Protein AF-A0A2U3BZH5-F1 (afdb_monomer)

Solvent-accessible surface area (backbone atoms only — not comparable to full-atom values): 6692 Å² total; per-residue (Å²): 111,57,54,70,60,37,46,53,49,23,56,57,41,50,68,49,28,59,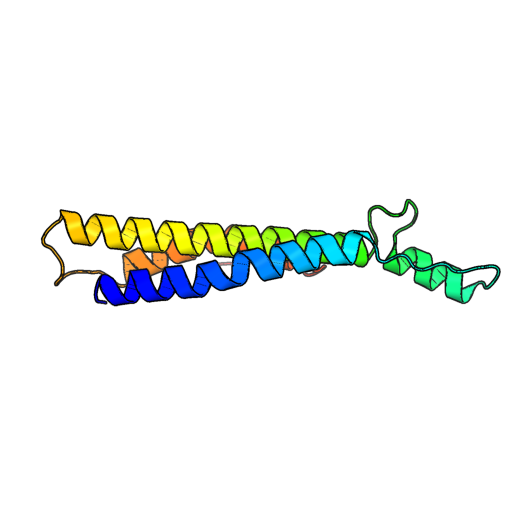58,27,46,50,51,25,58,58,46,72,75,63,75,64,82,33,83,92,42,70,69,40,43,53,49,20,35,50,38,28,14,91,86,60,75,69,9,52,51,47,29,51,32,48,26,24,47,31,48,24,47,28,38,47,50,36,23,50,36,36,43,53,50,31,49,54,39,68,74,60,80,42,66,89,65,60,53,71,63,58,57,51,51,36,49,55,71,26,50,61,32,53,40,48,24,41,34,42,68,74,42,78,61,76,79,80,73,77,129

Nearest PDB structures (foldseek):
  6pe4-assembly1_H  TM=4.445E-01  e=3.390E+00  Saccharomyces cerevisiae S288C
  7unf-assembly1_4  TM=4.384E-01  e=4.572E+00  Homo sapiens
  7khr-assembly1_b  TM=4.807E-01  e=8.740E+00  Bos taurus
  7u8r-assembly1_o  TM=3.773E-01  e=8.315E+00  Sus scrofa
  7uwa-assembly1_c  TM=2.190E-01  e=9.656E+00  Citrus x limon

Sequence (127 aa):
MDTPSMLLFADNVDKLIQPAKDAATKLQGVQAEPGAFYHANQIRTKVNGLNADSGLKEQYIKVFQDLAQGLGDLRDGVKQLAQKYTTLEEAGTMKATDLQNAMQSTDSDFTTMMTDAGGTAGSGGNS

Foldseek 3Di:
DALVVLLVVLVVLLVVLVVLLVVLVVLVPDAQDQPPDPVSVVVRCQQQNPVRCDHQSNLSSLLSVLSSVLSNQLSVQSNVLSVVCVPPVPSPDSDPVSNVVSNVVSVVSVLSSCVSNVHHRPPPPDD

Structure (mmCIF, N/CA/C/O backbone):
data_AF-A0A2U3BZH5-F1
#
_entry.id   AF-A0A2U3BZH5-F1
#
loop_
_atom_site.group_PDB
_atom_site.id
_atom_site.type_symbol
_atom_site.label_atom_id
_atom_site.label_alt_id
_atom_site.label_comp_id
_atom_site.label_asym_id
_atom_site.label_entity_id
_atom_site.label_seq_id
_atom_site.pdbx_PDB_ins_code
_atom_site.Cartn_x
_atom_site.Cartn_y
_atom_site.Cartn_z
_atom_site.occupancy
_atom_site.B_iso_or_equiv
_atom_site.auth_seq_id
_atom_site.auth_comp_id
_atom_site.auth_asym_id
_atom_site.auth_atom_id
_atom_site.pdbx_PDB_model_num
ATOM 1 N N . MET A 1 1 ? -22.914 3.494 16.256 1.00 57.09 1 MET A N 1
ATOM 2 C CA . MET A 1 1 ? -22.087 2.445 15.624 1.00 57.09 1 MET A CA 1
ATOM 3 C C . MET A 1 1 ? -22.103 1.253 16.561 1.00 57.09 1 MET A C 1
ATOM 5 O O . MET A 1 1 ? -22.026 1.485 17.758 1.00 57.09 1 MET A O 1
ATOM 9 N N . ASP A 1 2 ? -22.275 0.037 16.046 1.00 70.38 2 ASP A N 1
ATOM 10 C CA . ASP A 1 2 ? -22.289 -1.184 16.863 1.00 70.38 2 ASP A CA 1
ATOM 11 C C . ASP A 1 2 ? -20.968 -1.951 16.672 1.00 70.38 2 ASP A C 1
ATOM 13 O O . ASP A 1 2 ? -20.467 -2.055 15.547 1.00 70.38 2 ASP A O 1
ATOM 17 N N . THR A 1 3 ? -20.392 -2.472 17.755 1.00 78.62 3 THR A N 1
ATOM 18 C CA . THR A 1 3 ? -19.086 -3.155 17.790 1.00 78.62 3 THR A CA 1
ATOM 19 C C . THR A 1 3 ? -18.947 -4.266 16.732 1.00 78.62 3 THR A C 1
ATOM 21 O O . THR A 1 3 ? -17.926 -4.290 16.039 1.00 78.62 3 THR A O 1
ATOM 24 N N . PRO A 1 4 ? -19.947 -5.142 16.495 1.00 83.50 4 PRO A N 1
ATOM 25 C CA . PRO A 1 4 ? -19.903 -6.134 15.420 1.00 83.50 4 PRO A CA 1
ATOM 26 C C . PRO A 1 4 ? -19.784 -5.515 14.023 1.00 83.50 4 PRO A C 1
ATOM 28 O O . PRO A 1 4 ? -19.114 -6.077 13.160 1.00 83.50 4 PRO A O 1
ATOM 31 N N . SER A 1 5 ? -20.383 -4.341 13.792 1.00 83.88 5 SER A N 1
ATOM 32 C CA . SER A 1 5 ? -20.281 -3.644 12.501 1.00 83.88 5 SER A CA 1
ATOM 33 C C . SER A 1 5 ? -18.867 -3.110 12.258 1.00 83.88 5 SER A C 1
ATOM 35 O O . SER A 1 5 ? -18.388 -3.141 11.127 1.00 83.88 5 SER A O 1
ATOM 37 N N . MET A 1 6 ? -18.173 -2.664 13.310 1.00 84.19 6 MET A N 1
ATOM 38 C CA . MET A 1 6 ? -16.769 -2.242 13.219 1.00 84.19 6 MET A CA 1
ATOM 39 C C . MET A 1 6 ? -15.837 -3.410 12.918 1.00 84.19 6 MET A C 1
ATOM 41 O O . MET A 1 6 ? -14.956 -3.292 12.070 1.00 84.19 6 MET A O 1
ATOM 45 N N . LEU A 1 7 ? -16.052 -4.546 13.582 1.00 88.69 7 LEU A N 1
ATOM 46 C CA . LEU A 1 7 ? -15.278 -5.757 13.325 1.00 88.69 7 LEU A CA 1
ATOM 47 C C . LEU A 1 7 ? -15.501 -6.254 11.894 1.00 88.69 7 LEU A C 1
ATOM 49 O O . LEU A 1 7 ? -14.530 -6.515 11.189 1.00 88.69 7 LEU A O 1
ATOM 53 N N . LEU A 1 8 ? -16.753 -6.270 11.424 1.00 90.88 8 LEU A N 1
ATOM 54 C CA . LEU A 1 8 ? -17.072 -6.609 10.037 1.00 90.88 8 LEU A CA 1
ATOM 55 C C . LEU A 1 8 ? -16.404 -5.651 9.040 1.00 90.88 8 LEU A C 1
ATOM 57 O O . LEU A 1 8 ? -15.891 -6.092 8.012 1.00 90.88 8 LEU A O 1
ATOM 61 N N . PHE A 1 9 ? -16.401 -4.346 9.325 1.00 89.56 9 PHE A N 1
ATOM 62 C CA . PHE A 1 9 ? -15.696 -3.369 8.498 1.00 89.56 9 PHE A CA 1
ATOM 63 C C . PHE A 1 9 ? -14.193 -3.660 8.452 1.00 89.56 9 PHE A C 1
ATOM 65 O O . PHE A 1 9 ? -13.636 -3.778 7.361 1.00 89.56 9 PHE A O 1
ATOM 72 N N . ALA A 1 10 ? -13.553 -3.844 9.609 1.00 91.25 10 ALA A N 1
ATOM 73 C CA . ALA A 1 10 ? -12.128 -4.144 9.686 1.00 91.25 10 ALA A CA 1
ATOM 74 C C . ALA A 1 10 ? -11.775 -5.439 8.935 1.00 91.25 10 ALA A C 1
ATOM 76 O O . ALA A 1 10 ? -10.792 -5.474 8.201 1.00 91.25 10 ALA A O 1
ATOM 77 N N . ASP A 1 11 ? -12.599 -6.480 9.044 1.00 94.69 11 ASP A N 1
ATOM 78 C CA . ASP A 1 11 ? -12.387 -7.739 8.325 1.00 94.69 11 ASP A CA 1
ATOM 79 C C . ASP A 1 11 ? -12.604 -7.600 6.810 1.00 94.69 11 ASP A C 1
ATOM 81 O O . ASP A 1 11 ? -11.990 -8.316 6.021 1.00 94.69 11 ASP A O 1
ATOM 85 N N . ASN A 1 12 ? -13.456 -6.674 6.365 1.00 95.06 12 ASN A N 1
ATOM 86 C CA . ASN A 1 12 ? -13.585 -6.363 4.943 1.00 95.06 12 ASN A CA 1
ATOM 87 C C . ASN A 1 12 ? -12.384 -5.568 4.414 1.00 95.06 12 ASN A C 1
ATOM 89 O O . ASN A 1 12 ? -11.946 -5.835 3.297 1.00 95.06 12 ASN A O 1
ATOM 93 N N . VAL A 1 13 ? -11.831 -4.647 5.209 1.00 93.88 13 VAL A N 1
ATOM 94 C CA . VAL A 1 13 ? -10.584 -3.930 4.888 1.00 93.88 13 VAL A CA 1
ATOM 95 C C . VAL A 1 13 ? -9.402 -4.904 4.820 1.00 93.88 13 VAL A C 1
ATOM 97 O O . VAL A 1 13 ? -8.615 -4.849 3.878 1.00 93.88 13 VAL A O 1
ATOM 100 N N . ASP A 1 14 ? -9.320 -5.855 5.753 1.00 96.38 14 ASP A N 1
ATOM 101 C CA . ASP A 1 14 ? -8.255 -6.866 5.812 1.00 96.38 14 ASP A CA 1
ATOM 102 C C . ASP A 1 14 ? -8.126 -7.675 4.510 1.00 96.38 14 ASP A C 1
ATOM 104 O O . ASP A 1 14 ? -7.022 -7.924 4.020 1.00 96.38 14 ASP A O 1
ATOM 108 N N . LYS A 1 15 ? -9.260 -7.993 3.871 1.00 97.12 15 LYS A N 1
ATOM 109 C CA . LYS A 1 15 ? -9.305 -8.722 2.590 1.00 97.12 15 LYS A CA 1
ATOM 110 C C . LYS A 1 15 ? -8.620 -7.985 1.436 1.00 97.12 15 LYS A C 1
ATOM 112 O O . LYS A 1 15 ? -8.325 -8.615 0.423 1.00 97.12 15 LYS A O 1
ATOM 117 N N . LEU A 1 16 ? -8.381 -6.679 1.558 1.00 95.50 16 LEU A N 1
ATOM 118 C CA . LEU A 1 16 ? -7.734 -5.860 0.529 1.00 95.50 16 LEU A CA 1
ATOM 119 C C . LEU A 1 16 ? -6.207 -5.798 0.689 1.00 95.50 16 LEU A C 1
ATOM 121 O O . LEU A 1 16 ? -5.507 -5.512 -0.283 1.00 95.50 16 LEU A O 1
ATOM 125 N N . ILE A 1 17 ? -5.679 -6.128 1.873 1.00 95.62 17 ILE A N 1
ATOM 126 C CA . ILE A 1 17 ? -4.248 -6.011 2.189 1.00 95.62 17 ILE A CA 1
ATOM 127 C C . ILE A 1 17 ? -3.416 -6.975 1.336 1.00 95.62 17 ILE A C 1
ATOM 129 O O . ILE A 1 17 ? -2.433 -6.567 0.716 1.00 95.62 17 ILE A O 1
ATOM 133 N N . GLN A 1 18 ? -3.793 -8.257 1.284 1.00 96.94 18 GLN A N 1
ATOM 134 C CA . GLN A 1 18 ? -3.029 -9.248 0.520 1.00 96.94 18 GLN A CA 1
ATOM 135 C C . GLN A 1 18 ? -3.061 -8.974 -0.995 1.00 96.94 18 GLN A C 1
ATOM 137 O O . GLN A 1 18 ? -1.990 -8.970 -1.598 1.00 96.94 18 GLN A O 1
ATOM 142 N N . PRO A 1 19 ? -4.212 -8.653 -1.620 1.00 97.44 19 PRO A N 1
ATOM 143 C CA . PRO A 1 19 ? -4.242 -8.231 -3.020 1.00 97.44 19 PRO A CA 1
ATOM 144 C C . PRO A 1 19 ? -3.330 -7.039 -3.347 1.00 97.44 19 PRO A C 1
ATOM 146 O O . PRO A 1 19 ? -2.692 -7.044 -4.401 1.00 97.44 19 PRO A O 1
ATOM 149 N N . ALA A 1 20 ? -3.232 -6.039 -2.461 1.00 94.94 20 ALA A N 1
ATOM 150 C CA . ALA A 1 20 ? -2.321 -4.906 -2.647 1.00 94.94 20 ALA A CA 1
ATOM 151 C C . ALA A 1 20 ? -0.847 -5.354 -2.617 1.00 94.94 20 ALA A C 1
ATOM 153 O O . ALA A 1 20 ? -0.075 -5.015 -3.516 1.00 94.94 20 ALA A O 1
ATOM 154 N N . LYS A 1 21 ? -0.472 -6.209 -1.656 1.00 96.00 21 LYS A N 1
ATOM 155 C CA . LYS A 1 21 ? 0.873 -6.811 -1.593 1.00 96.00 21 LYS A CA 1
ATOM 156 C C . LYS A 1 21 ? 1.189 -7.644 -2.836 1.00 96.00 21 LYS A C 1
ATOM 158 O O . LYS A 1 21 ? 2.261 -7.497 -3.418 1.00 96.00 21 LYS A O 1
ATOM 163 N N . ASP A 1 22 ? 0.244 -8.466 -3.283 1.00 96.75 22 ASP A N 1
ATOM 164 C CA . ASP A 1 22 ? 0.405 -9.307 -4.470 1.00 96.75 22 ASP A CA 1
ATOM 165 C C . ASP A 1 22 ? 0.603 -8.467 -5.738 1.00 96.75 22 ASP A C 1
ATOM 167 O O . ASP A 1 22 ? 1.385 -8.844 -6.614 1.00 96.75 22 ASP A O 1
ATOM 171 N N . ALA A 1 23 ? -0.090 -7.329 -5.855 1.00 94.31 23 ALA A N 1
ATOM 172 C CA . ALA A 1 23 ? 0.091 -6.397 -6.964 1.00 94.31 23 ALA A CA 1
ATOM 173 C C . ALA A 1 23 ? 1.509 -5.803 -6.976 1.00 94.31 23 ALA A C 1
ATOM 175 O O . ALA A 1 23 ? 2.161 -5.816 -8.025 1.00 94.31 23 ALA A O 1
ATOM 176 N N . ALA A 1 24 ? 2.020 -5.377 -5.814 1.00 93.38 24 ALA A N 1
ATOM 177 C CA . ALA A 1 24 ? 3.399 -4.908 -5.673 1.00 93.38 24 ALA A CA 1
ATOM 178 C C . ALA A 1 24 ? 4.407 -5.992 -6.094 1.00 93.38 24 ALA A C 1
ATOM 180 O O . ALA A 1 24 ? 5.294 -5.737 -6.909 1.00 93.38 24 ALA A O 1
ATOM 181 N N . THR A 1 25 ? 4.241 -7.228 -5.612 1.00 94.81 25 THR A N 1
ATOM 182 C CA . THR A 1 25 ? 5.123 -8.352 -5.966 1.00 94.81 25 THR A CA 1
ATOM 183 C C . THR A 1 25 ? 5.073 -8.680 -7.457 1.00 94.81 25 THR A C 1
ATOM 185 O O . THR A 1 25 ? 6.115 -8.876 -8.079 1.00 94.81 25 THR A O 1
ATOM 188 N N . LYS A 1 26 ? 3.886 -8.699 -8.076 1.00 93.88 26 LYS A N 1
ATOM 189 C CA . LYS A 1 26 ? 3.755 -8.958 -9.521 1.00 93.88 26 LYS A CA 1
ATOM 190 C C . LYS A 1 26 ? 4.462 -7.896 -10.364 1.00 93.88 26 LYS A C 1
ATOM 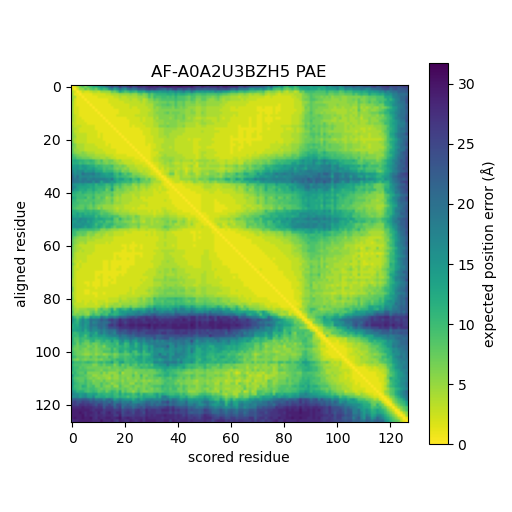192 O O . LYS A 1 26 ? 5.053 -8.235 -11.388 1.00 93.88 26 LYS A O 1
ATOM 197 N N . LEU A 1 27 ? 4.445 -6.635 -9.931 1.00 90.25 27 LEU A N 1
ATOM 198 C CA . LEU A 1 27 ? 5.129 -5.546 -10.629 1.00 90.25 27 LEU A CA 1
ATOM 199 C C . LEU A 1 27 ? 6.655 -5.646 -10.580 1.00 90.25 27 LEU A C 1
ATOM 201 O O . LEU A 1 27 ? 7.303 -5.180 -11.514 1.00 90.25 27 LEU A O 1
ATOM 205 N N . GLN A 1 28 ? 7.242 -6.289 -9.565 1.00 88.38 28 GLN A N 1
ATOM 206 C CA . GLN A 1 28 ? 8.699 -6.477 -9.491 1.00 88.38 28 GLN A CA 1
ATOM 207 C C . GLN A 1 28 ? 9.253 -7.211 -10.723 1.00 88.38 28 GLN A C 1
ATOM 209 O O . GLN A 1 28 ? 10.361 -6.913 -11.172 1.00 88.38 28 GLN A O 1
ATOM 214 N N . GLY A 1 29 ? 8.464 -8.127 -11.298 1.00 87.25 29 GLY A N 1
ATOM 215 C CA . GLY A 1 29 ? 8.817 -8.878 -12.504 1.00 87.25 29 GLY A CA 1
ATOM 216 C C . GLY A 1 29 ? 8.590 -8.134 -13.825 1.00 87.25 29 GLY A C 1
ATOM 217 O O . GLY A 1 29 ? 9.003 -8.628 -14.871 1.00 87.25 29 GLY A O 1
ATOM 218 N N . VAL A 1 30 ? 7.944 -6.965 -13.814 1.00 87.00 30 VAL A N 1
ATOM 219 C CA . VAL A 1 30 ? 7.692 -6.186 -15.033 1.00 87.00 30 VAL A CA 1
ATOM 220 C C . VAL A 1 30 ? 8.944 -5.396 -15.397 1.00 87.00 30 VAL A C 1
ATOM 222 O O . VAL A 1 30 ? 9.433 -4.591 -14.609 1.00 87.00 30 VAL A O 1
ATOM 225 N N . GLN A 1 31 ? 9.461 -5.595 -16.608 1.00 84.50 31 GLN A N 1
ATOM 226 C CA . GLN A 1 31 ? 10.569 -4.808 -17.146 1.00 84.50 31 GLN A CA 1
ATOM 227 C C . GLN A 1 31 ? 10.322 -4.497 -18.618 1.00 84.50 31 GLN A C 1
ATOM 229 O O . GLN A 1 31 ? 9.945 -5.366 -19.402 1.00 84.50 31 GLN A O 1
ATOM 234 N N . ALA A 1 32 ? 10.527 -3.236 -18.993 1.00 86.19 32 ALA A N 1
ATOM 235 C CA . ALA A 1 32 ? 10.541 -2.840 -20.392 1.00 86.19 32 ALA A CA 1
ATOM 236 C C . ALA A 1 32 ? 11.922 -3.121 -21.001 1.00 86.19 32 ALA A C 1
ATOM 238 O O . ALA A 1 32 ? 12.917 -2.553 -20.549 1.00 86.19 32 ALA A O 1
ATOM 239 N N . GLU A 1 33 ? 11.957 -3.944 -22.049 1.00 86.81 33 GLU A N 1
ATOM 240 C CA . GLU A 1 33 ? 13.166 -4.292 -22.803 1.00 86.81 33 GLU A CA 1
ATOM 241 C C . GLU A 1 33 ? 13.186 -3.546 -24.149 1.00 86.81 33 GLU A C 1
ATOM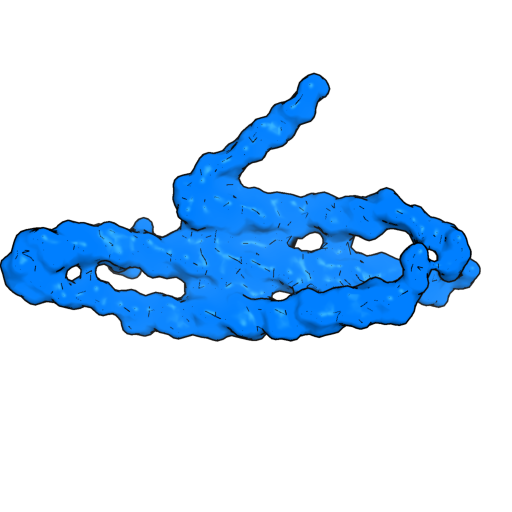 243 O O . GLU A 1 33 ? 12.372 -3.838 -25.028 1.00 86.81 33 GLU A O 1
ATOM 248 N N . PRO A 1 34 ? 14.071 -2.550 -24.339 1.00 85.25 34 PRO A N 1
ATOM 249 C CA . PRO A 1 34 ? 13.965 -1.618 -25.458 1.00 85.25 34 PRO A CA 1
ATOM 250 C C . PRO A 1 34 ? 14.610 -2.115 -26.760 1.00 85.25 34 PRO A C 1
ATOM 252 O O . PRO A 1 34 ? 14.368 -1.549 -27.830 1.00 85.25 34 PRO A O 1
ATOM 255 N N . GLY A 1 35 ? 15.463 -3.141 -26.690 1.00 83.50 35 GLY A N 1
ATOM 256 C CA . GLY A 1 35 ? 16.307 -3.541 -27.816 1.00 83.50 35 GLY A CA 1
ATOM 257 C C . GLY A 1 35 ? 17.140 -2.365 -28.347 1.00 83.50 35 GLY A C 1
ATOM 258 O O . GLY A 1 35 ? 17.675 -1.572 -27.574 1.00 83.50 35 GLY A O 1
ATOM 259 N N . ALA A 1 36 ? 17.237 -2.232 -29.673 1.00 83.75 36 ALA A N 1
ATOM 260 C CA . ALA A 1 36 ? 18.031 -1.187 -30.333 1.00 83.75 36 ALA A CA 1
ATOM 261 C C . ALA A 1 36 ? 17.240 0.092 -30.685 1.00 83.75 36 ALA A C 1
ATOM 263 O O . ALA A 1 36 ? 17.790 1.016 -31.287 1.00 83.75 36 ALA A O 1
ATOM 264 N N . PHE A 1 37 ? 15.947 0.168 -30.358 1.00 89.94 37 PHE A N 1
ATOM 265 C CA . PHE A 1 37 ? 15.098 1.271 -30.809 1.00 89.94 37 PHE A CA 1
ATOM 266 C C . PHE A 1 37 ? 15.161 2.464 -29.850 1.00 89.94 37 PHE A C 1
ATOM 268 O O . PHE A 1 37 ? 14.873 2.343 -28.660 1.00 89.94 37 PHE A O 1
ATOM 275 N N . TYR A 1 38 ? 15.457 3.651 -30.387 1.00 88.50 38 TYR A N 1
ATOM 276 C CA . TYR A 1 38 ? 15.573 4.887 -29.604 1.00 88.50 38 TYR A CA 1
ATOM 277 C C . TYR A 1 38 ? 14.327 5.179 -28.748 1.00 88.50 38 TYR A C 1
ATOM 279 O O .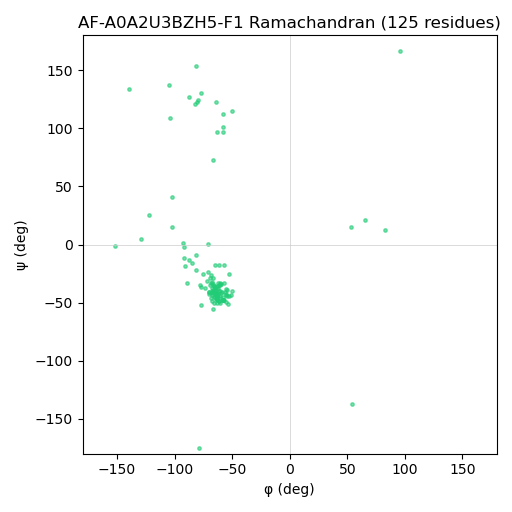 TYR A 1 38 ? 14.432 5.363 -27.535 1.00 88.50 38 TYR A O 1
ATOM 287 N N . HIS A 1 39 ? 13.133 5.158 -29.349 1.00 90.19 39 HIS A N 1
ATOM 288 C CA . HIS A 1 39 ? 11.884 5.414 -28.623 1.00 90.19 39 HIS A CA 1
ATOM 289 C C . HIS A 1 39 ? 11.562 4.332 -27.590 1.00 90.19 39 HIS A C 1
ATOM 291 O O . HIS A 1 39 ? 11.048 4.639 -26.516 1.00 90.19 39 HIS A O 1
ATOM 297 N N . ALA A 1 40 ? 11.917 3.077 -27.866 1.00 87.25 40 ALA A N 1
ATOM 298 C CA . ALA A 1 40 ? 11.759 2.010 -26.888 1.00 87.25 40 ALA A CA 1
ATOM 299 C C . ALA A 1 40 ? 12.668 2.249 -25.672 1.00 87.25 40 ALA A C 1
ATOM 301 O O . ALA A 1 40 ? 12.240 2.040 -24.540 1.00 87.25 40 ALA A O 1
ATOM 302 N N . ASN A 1 41 ? 13.875 2.787 -25.873 1.00 88.62 41 ASN A N 1
ATOM 303 C CA . ASN A 1 41 ? 14.788 3.122 -24.779 1.00 88.62 41 ASN A CA 1
ATOM 304 C C . ASN A 1 41 ? 14.273 4.294 -23.918 1.00 88.62 41 ASN A C 1
ATOM 306 O O . ASN A 1 41 ? 14.425 4.297 -22.693 1.00 88.62 41 ASN A O 1
ATOM 310 N N . GLN A 1 42 ? 13.573 5.253 -24.535 1.00 91.12 42 GLN A N 1
ATOM 311 C CA . GLN A 1 42 ? 12.848 6.298 -23.803 1.00 91.12 42 GLN A CA 1
ATOM 312 C C . GLN A 1 42 ? 11.716 5.707 -22.947 1.00 91.12 42 GLN A C 1
ATOM 314 O O . GLN A 1 42 ? 11.568 6.085 -21.784 1.00 91.12 42 GLN A O 1
ATOM 319 N N . ILE A 1 43 ? 10.948 4.754 -23.487 1.00 88.94 43 ILE A N 1
ATOM 320 C CA . ILE A 1 43 ? 9.903 4.039 -22.736 1.00 88.94 43 ILE A CA 1
ATOM 321 C C . ILE A 1 43 ? 10.525 3.245 -21.584 1.00 88.94 43 ILE A C 1
ATOM 323 O O . ILE A 1 43 ? 10.077 3.390 -20.449 1.00 88.94 43 ILE A O 1
ATOM 327 N N . ARG A 1 44 ? 11.603 2.487 -21.829 1.00 91.81 44 ARG A N 1
ATOM 328 C CA . ARG A 1 44 ? 12.334 1.755 -20.783 1.00 91.81 44 ARG A CA 1
ATOM 329 C C . ARG A 1 44 ? 12.786 2.674 -19.662 1.00 91.81 44 ARG A C 1
ATOM 331 O O . ARG A 1 44 ? 12.624 2.335 -18.496 1.00 91.81 44 ARG A O 1
ATOM 338 N N . THR A 1 45 ? 13.315 3.844 -20.001 1.00 90.69 45 THR A N 1
ATOM 339 C CA . THR A 1 45 ? 13.766 4.820 -19.002 1.00 90.69 45 THR A CA 1
ATOM 340 C C . THR A 1 45 ? 12.607 5.343 -18.157 1.00 90.69 45 THR A C 1
ATOM 342 O O . THR A 1 45 ? 12.760 5.477 -16.950 1.00 90.69 45 THR A O 1
ATOM 345 N N . LYS A 1 46 ? 11.430 5.578 -18.748 1.00 90.06 46 LYS A N 1
ATOM 346 C CA . LYS A 1 46 ? 10.233 5.989 -17.995 1.00 90.06 46 LYS A CA 1
ATOM 347 C C . LYS A 1 46 ? 9.662 4.866 -17.126 1.00 90.06 46 LYS A C 1
ATOM 349 O O . LYS A 1 46 ? 9.249 5.121 -16.001 1.00 90.06 46 LYS A O 1
ATOM 354 N N . VAL A 1 47 ? 9.625 3.635 -17.636 1.00 90.31 47 VAL A N 1
ATOM 355 C CA . VAL A 1 47 ? 9.024 2.483 -16.943 1.00 90.31 47 VAL A CA 1
ATOM 356 C C . VAL A 1 47 ? 9.939 1.961 -15.839 1.00 90.31 47 VAL A C 1
ATOM 358 O O . VAL A 1 47 ? 9.507 1.834 -14.697 1.00 90.31 47 VAL A O 1
ATOM 361 N N . ASN A 1 48 ? 11.204 1.690 -16.161 1.00 91.00 48 ASN A N 1
ATOM 362 C CA . ASN A 1 48 ? 12.153 1.083 -15.231 1.00 91.00 48 ASN A CA 1
ATOM 363 C C . ASN A 1 48 ? 12.903 2.155 -14.413 1.00 91.00 48 ASN A C 1
ATOM 365 O O . ASN A 1 48 ? 13.226 1.923 -13.254 1.00 91.00 48 ASN A O 1
ATOM 369 N N . GLY A 1 49 ? 13.166 3.334 -14.985 1.00 89.19 49 GLY A N 1
ATOM 370 C CA . GLY A 1 49 ? 14.130 4.311 -14.460 1.00 89.19 49 GLY A CA 1
ATOM 371 C C . GLY A 1 49 ? 15.496 4.165 -15.136 1.00 89.19 49 GLY A C 1
ATOM 372 O O . GLY A 1 49 ? 15.765 3.165 -15.808 1.00 89.19 49 GLY A O 1
ATOM 373 N N . LEU A 1 50 ? 16.382 5.151 -14.959 1.00 85.12 50 LEU A N 1
ATOM 374 C CA . LEU A 1 50 ? 17.746 5.115 -15.515 1.00 85.12 50 LEU A CA 1
ATOM 375 C C . LEU A 1 50 ? 18.514 3.879 -15.019 1.00 85.12 50 LEU A C 1
ATOM 377 O O . LEU A 1 50 ? 19.028 3.113 -15.838 1.00 85.12 50 LEU A O 1
ATOM 381 N N . ASN A 1 51 ? 18.471 3.625 -13.708 1.00 85.00 51 ASN A N 1
ATOM 382 C CA . ASN A 1 51 ? 19.136 2.495 -13.053 1.00 85.00 51 ASN A CA 1
ATOM 383 C C . ASN A 1 51 ? 18.177 1.340 -12.709 1.00 85.00 51 ASN A C 1
ATOM 385 O O . ASN A 1 51 ? 18.538 0.453 -11.946 1.00 85.00 51 ASN A O 1
ATOM 389 N N . ALA A 1 52 ? 16.973 1.325 -13.295 1.00 82.00 52 ALA A N 1
ATOM 390 C CA . ALA A 1 52 ? 15.913 0.351 -13.010 1.00 82.00 52 ALA A CA 1
ATOM 391 C C . ALA A 1 52 ? 15.310 0.399 -11.579 1.00 82.00 52 ALA A C 1
ATOM 393 O O . ALA A 1 52 ? 14.697 -0.580 -11.149 1.00 82.00 52 ALA A O 1
ATOM 394 N N . ASP A 1 53 ? 15.448 1.534 -10.885 1.00 82.50 53 ASP A N 1
ATOM 395 C CA . ASP A 1 53 ? 15.154 1.739 -9.455 1.00 82.50 53 ASP A CA 1
ATOM 396 C C . ASP A 1 53 ? 14.255 2.958 -9.147 1.00 82.50 53 ASP A C 1
ATOM 398 O O . ASP A 1 53 ? 14.087 3.336 -7.992 1.00 82.50 53 ASP A O 1
ATOM 402 N N . SER A 1 54 ? 13.744 3.647 -10.170 1.00 84.12 54 SER A N 1
ATOM 403 C CA . SER A 1 54 ? 13.147 4.987 -9.998 1.00 84.12 54 SER A CA 1
ATOM 404 C C . SER A 1 54 ? 12.063 5.349 -11.018 1.00 84.12 54 SER A C 1
ATOM 406 O O . SER A 1 54 ? 11.501 6.442 -10.961 1.00 84.12 54 SER A O 1
ATOM 408 N N . GLY A 1 55 ? 11.765 4.458 -11.969 1.00 88.88 55 GLY A N 1
ATOM 409 C CA . GLY A 1 55 ? 10.711 4.675 -12.962 1.00 88.88 55 GLY A CA 1
ATOM 410 C C . GLY A 1 55 ? 9.303 4.421 -12.424 1.00 88.88 55 GLY A C 1
ATOM 411 O O . GLY A 1 55 ? 9.110 4.085 -11.256 1.00 88.88 55 GLY A O 1
ATOM 412 N N . LEU A 1 56 ? 8.315 4.512 -13.318 1.00 90.31 56 LEU A N 1
ATOM 413 C CA . LEU A 1 56 ? 6.896 4.280 -13.013 1.00 90.31 56 LEU A CA 1
ATOM 414 C C . LEU A 1 56 ? 6.658 2.963 -12.267 1.00 90.31 56 LEU A C 1
ATOM 416 O O . LEU A 1 56 ? 5.856 2.920 -11.343 1.00 90.31 56 LEU A O 1
ATOM 420 N N . LYS A 1 57 ? 7.364 1.891 -12.642 1.00 91.00 57 LYS A N 1
ATOM 421 C CA . LYS A 1 57 ? 7.250 0.589 -11.974 1.00 91.00 57 LYS A CA 1
ATOM 422 C C . LYS A 1 57 ? 7.515 0.703 -10.472 1.00 91.00 57 LYS A C 1
ATOM 424 O O . LYS A 1 57 ? 6.727 0.198 -9.683 1.00 91.00 57 LYS A O 1
ATOM 429 N N . GLU A 1 58 ? 8.610 1.359 -10.098 1.00 90.50 58 GLU A N 1
ATOM 430 C CA . GLU A 1 58 ? 8.997 1.511 -8.696 1.00 90.50 58 GLU A CA 1
ATOM 431 C C . GLU A 1 58 ? 7.994 2.383 -7.938 1.00 90.50 58 GLU A C 1
ATOM 433 O O . GLU A 1 58 ? 7.599 2.049 -6.827 1.00 90.50 58 GLU A O 1
ATOM 438 N N . GLN A 1 59 ? 7.518 3.460 -8.567 1.00 90.81 59 GLN A N 1
ATOM 439 C CA . GLN A 1 59 ? 6.481 4.325 -7.996 1.00 90.81 59 GLN A CA 1
ATOM 440 C C . GLN A 1 59 ? 5.199 3.541 -7.689 1.00 90.81 59 GLN A C 1
ATOM 442 O O . GLN A 1 59 ? 4.690 3.597 -6.575 1.00 90.81 59 GLN A O 1
ATOM 447 N N . TYR A 1 60 ? 4.713 2.727 -8.631 1.00 90.06 60 TYR A N 1
ATOM 448 C CA . TYR A 1 60 ? 3.535 1.890 -8.392 1.00 90.06 60 TYR A CA 1
ATOM 449 C C . TYR A 1 60 ? 3.770 0.808 -7.333 1.00 90.06 60 TYR A C 1
ATOM 451 O O . TYR A 1 60 ? 2.851 0.509 -6.573 1.00 90.06 60 TYR A O 1
ATOM 459 N N . ILE A 1 61 ? 4.974 0.225 -7.253 1.00 92.62 61 ILE A N 1
ATOM 460 C CA . ILE A 1 61 ? 5.322 -0.720 -6.179 1.00 92.62 61 ILE A CA 1
ATOM 461 C C . ILE A 1 61 ? 5.155 -0.046 -4.815 1.00 92.62 61 ILE A C 1
ATOM 463 O O . ILE A 1 61 ? 4.497 -0.621 -3.949 1.00 92.62 61 ILE A O 1
ATOM 467 N N . LYS A 1 62 ? 5.685 1.170 -4.650 1.00 91.12 62 LYS A N 1
ATOM 468 C CA . LYS A 1 62 ? 5.560 1.934 -3.404 1.00 91.12 62 LYS A CA 1
ATOM 469 C C . LYS A 1 62 ? 4.113 2.287 -3.081 1.00 91.12 62 LYS A C 1
ATOM 471 O O . LYS A 1 62 ? 3.647 1.960 -2.001 1.00 91.12 62 LYS A O 1
ATOM 476 N N . VAL A 1 63 ? 3.353 2.781 -4.061 1.00 91.69 63 VAL A N 1
ATOM 477 C CA . VAL A 1 63 ? 1.910 3.045 -3.908 1.00 91.69 63 VAL A CA 1
ATOM 478 C C . VAL A 1 63 ? 1.156 1.821 -3.382 1.00 91.69 63 VAL A C 1
ATOM 480 O O . VAL A 1 63 ? 0.321 1.948 -2.491 1.00 91.69 63 VAL A O 1
ATOM 483 N N . PHE A 1 64 ? 1.431 0.623 -3.907 1.00 93.44 64 PHE A N 1
ATOM 484 C CA . PHE A 1 64 ? 0.779 -0.597 -3.423 1.00 93.44 64 PHE A CA 1
ATOM 485 C C . PHE A 1 64 ? 1.255 -1.030 -2.031 1.00 93.44 64 PHE A C 1
ATOM 487 O O . PHE A 1 64 ? 0.465 -1.607 -1.280 1.00 93.44 64 PHE A O 1
ATOM 494 N N . GLN A 1 65 ? 2.515 -0.767 -1.681 1.00 92.81 65 GLN A N 1
ATOM 495 C CA . GLN A 1 65 ? 3.046 -1.011 -0.339 1.00 92.81 65 GLN A CA 1
ATOM 496 C C . GLN A 1 65 ? 2.407 -0.069 0.687 1.00 92.81 65 GLN A C 1
ATOM 498 O O . GLN A 1 65 ? 1.884 -0.556 1.690 1.00 92.81 65 GLN A O 1
ATOM 503 N N . ASP A 1 66 ? 2.351 1.229 0.392 1.00 90.44 66 ASP A N 1
ATOM 504 C CA . ASP A 1 66 ? 1.716 2.245 1.237 1.00 90.44 66 ASP A CA 1
ATOM 505 C C . ASP A 1 66 ? 0.219 1.986 1.385 1.00 90.44 66 ASP A C 1
ATOM 507 O O . ASP A 1 66 ? -0.322 2.049 2.485 1.00 90.44 66 ASP A O 1
ATOM 511 N N . LEU A 1 67 ? -0.459 1.604 0.296 1.00 91.81 67 LEU A N 1
ATOM 512 C CA . LEU A 1 67 ? -1.862 1.205 0.351 1.00 91.81 67 LEU A CA 1
ATOM 513 C C . LEU A 1 67 ? -2.057 -0.005 1.273 1.00 91.81 67 LEU A C 1
ATOM 515 O O . LEU A 1 67 ? -2.974 -0.014 2.091 1.00 91.81 67 LEU A O 1
ATOM 519 N N . ALA A 1 68 ? -1.212 -1.033 1.161 1.00 93.69 68 ALA A N 1
ATOM 520 C CA . ALA A 1 68 ? -1.298 -2.205 2.029 1.00 93.69 68 ALA A CA 1
ATOM 521 C C . ALA A 1 68 ? -1.045 -1.856 3.505 1.00 93.69 68 ALA A C 1
ATOM 523 O O . ALA A 1 68 ? -1.682 -2.450 4.378 1.00 93.69 68 ALA A O 1
ATOM 524 N N . GLN A 1 69 ? -0.136 -0.914 3.773 1.00 90.75 69 GLN A N 1
ATOM 525 C CA . GLN A 1 69 ? 0.139 -0.401 5.112 1.00 90.75 69 GLN A CA 1
ATOM 526 C C . GLN A 1 69 ? -1.058 0.382 5.660 1.00 90.75 69 GLN A C 1
ATOM 528 O O . GLN A 1 69 ? -1.617 -0.033 6.671 1.00 90.75 69 GLN A O 1
ATOM 533 N N . GLY A 1 70 ? -1.538 1.405 4.946 1.00 89.00 70 GLY A N 1
ATOM 534 C CA . GLY A 1 70 ? -2.667 2.229 5.388 1.00 89.00 70 GLY A CA 1
ATOM 535 C C . GLY A 1 70 ? -3.962 1.431 5.583 1.00 89.00 70 GLY A C 1
ATOM 536 O O . GLY A 1 70 ? -4.717 1.678 6.522 1.00 89.00 70 GLY A O 1
ATOM 537 N N . LEU A 1 71 ? -4.212 0.405 4.757 1.00 92.56 71 LEU A N 1
ATOM 538 C CA . LEU A 1 71 ? -5.317 -0.540 4.978 1.00 92.56 71 LEU A CA 1
ATOM 539 C C . LEU A 1 71 ? -5.123 -1.373 6.260 1.00 92.56 71 LEU A C 1
ATOM 541 O O . LEU A 1 71 ? -6.091 -1.637 6.975 1.00 92.56 71 LEU A O 1
ATOM 545 N N . GLY A 1 72 ? -3.889 -1.790 6.556 1.00 93.94 72 GLY A N 1
ATOM 546 C CA . GLY A 1 72 ? -3.538 -2.485 7.796 1.00 93.94 72 GLY A CA 1
ATOM 547 C C . GLY A 1 72 ? -3.752 -1.614 9.032 1.00 93.94 72 GLY A C 1
ATOM 548 O O . GLY A 1 72 ? -4.416 -2.049 9.975 1.00 93.94 72 GLY A O 1
ATOM 549 N N . ASP A 1 73 ? -3.283 -0.372 8.981 1.00 88.81 73 ASP A N 1
ATOM 550 C CA . ASP A 1 73 ? -3.405 0.586 10.079 1.00 88.81 73 ASP A CA 1
ATOM 551 C C . ASP A 1 73 ? -4.870 0.987 10.310 1.00 88.81 73 ASP A C 1
ATOM 553 O O . ASP A 1 73 ? -5.329 1.036 11.455 1.00 88.81 73 ASP A O 1
ATOM 557 N N . LEU A 1 74 ? -5.663 1.134 9.239 1.00 88.19 74 LEU A N 1
ATOM 558 C CA . LEU A 1 74 ? -7.110 1.347 9.333 1.00 88.19 74 LEU A CA 1
ATOM 559 C C . LEU A 1 74 ? -7.817 0.173 10.020 1.00 88.19 74 LEU A C 1
ATOM 561 O O . LEU A 1 74 ? -8.627 0.369 10.931 1.00 88.19 74 LEU A O 1
ATOM 565 N N . ARG A 1 75 ? -7.520 -1.059 9.589 1.00 92.88 75 ARG A N 1
ATOM 566 C CA . ARG A 1 75 ? -8.071 -2.281 10.192 1.00 92.88 75 ARG A CA 1
ATOM 567 C C . ARG A 1 75 ? -7.738 -2.338 11.682 1.00 92.88 75 ARG A C 1
ATOM 569 O O . ARG A 1 75 ? -8.628 -2.615 12.490 1.00 92.88 75 ARG A O 1
ATOM 576 N N . ASP A 1 76 ? -6.483 -2.090 12.043 1.00 90.75 76 ASP A N 1
ATOM 577 C CA . ASP A 1 76 ? -6.012 -2.205 13.423 1.00 90.75 76 ASP A CA 1
ATOM 578 C C . ASP A 1 76 ? -6.593 -1.103 14.309 1.00 90.75 76 ASP A C 1
ATOM 580 O O . ASP A 1 76 ? -7.078 -1.404 15.404 1.00 90.75 76 ASP A O 1
ATOM 584 N N . GLY A 1 77 ? -6.673 0.134 13.814 1.00 88.25 77 GLY A N 1
ATOM 585 C CA . GLY A 1 77 ? -7.345 1.238 14.501 1.00 88.25 77 GLY A CA 1
ATOM 586 C C . GLY A 1 77 ? -8.819 0.935 14.784 1.00 88.25 77 GLY A C 1
ATOM 587 O O . GLY A 1 77 ? -9.288 1.107 15.913 1.00 88.25 77 GLY A O 1
ATOM 588 N N . VAL A 1 78 ? -9.546 0.392 13.802 1.00 87.56 78 VAL A N 1
ATOM 589 C CA . VAL A 1 78 ? -10.955 0.005 13.983 1.00 87.56 78 VAL A CA 1
ATOM 590 C C . VAL A 1 78 ? -11.108 -1.171 14.955 1.00 87.56 78 VAL A C 1
ATOM 592 O O . VAL A 1 78 ? -12.017 -1.153 15.789 1.00 87.56 78 VAL A O 1
ATOM 595 N N . LYS A 1 79 ? -10.223 -2.177 14.913 1.00 89.50 79 LYS A N 1
ATOM 596 C CA . LYS A 1 79 ? -10.249 -3.305 15.866 1.00 89.50 79 LYS A CA 1
ATOM 597 C C . LYS A 1 79 ? -9.956 -2.854 17.295 1.00 89.50 79 LYS A C 1
ATOM 599 O O . LYS A 1 79 ? -10.662 -3.267 18.215 1.00 89.50 79 LYS A O 1
ATOM 604 N N . GLN A 1 80 ? -8.971 -1.979 17.485 1.00 86.12 80 GLN A N 1
ATOM 605 C CA . GLN A 1 80 ? -8.672 -1.388 18.792 1.00 86.12 80 GLN A CA 1
ATOM 606 C C . GLN A 1 80 ? -9.857 -0.578 19.321 1.00 86.12 80 GLN A C 1
ATOM 608 O O . GLN A 1 80 ? -10.182 -0.653 20.508 1.00 86.12 80 GLN A O 1
ATOM 613 N N . LEU A 1 81 ? -10.538 0.160 18.442 1.00 82.69 81 LEU A N 1
ATOM 614 C CA . LEU A 1 81 ? -11.732 0.907 18.804 1.00 82.69 81 LEU A CA 1
ATOM 615 C C . LEU A 1 81 ? -12.855 -0.033 19.261 1.00 82.69 81 LEU A C 1
ATOM 617 O O . LEU A 1 81 ? -13.373 0.121 20.364 1.00 82.69 81 LEU A O 1
ATOM 621 N N . ALA A 1 82 ? -13.156 -1.070 18.477 1.00 83.38 82 ALA A N 1
ATOM 622 C CA . ALA A 1 82 ? -14.143 -2.089 18.829 1.00 83.38 82 ALA A CA 1
ATOM 623 C C . ALA A 1 82 ? -13.835 -2.773 20.179 1.00 83.38 82 ALA A C 1
ATOM 625 O O . ALA A 1 82 ? -14.737 -2.980 20.997 1.00 83.38 82 ALA A O 1
ATOM 626 N N . GLN A 1 83 ? -12.563 -3.079 20.455 1.00 82.25 83 GLN A N 1
ATOM 627 C CA . GLN A 1 83 ? -12.140 -3.662 21.732 1.00 82.25 83 GLN A CA 1
ATOM 628 C C . GLN A 1 83 ? -12.389 -2.724 22.917 1.00 82.25 83 GLN A C 1
ATOM 630 O O . GLN A 1 83 ? -12.979 -3.166 23.903 1.00 82.25 83 GLN A O 1
ATOM 635 N N . LYS A 1 84 ? -12.025 -1.437 22.812 1.00 76.94 84 LYS A N 1
ATOM 636 C CA . LYS A 1 84 ? -12.267 -0.445 23.879 1.00 76.94 84 LYS A CA 1
ATOM 637 C C . LYS A 1 84 ? -13.741 -0.398 24.283 1.00 76.94 84 LYS A C 1
ATOM 639 O O . LYS A 1 84 ? -14.054 -0.432 25.471 1.00 76.94 84 LYS A O 1
ATOM 644 N N . TYR A 1 85 ? -14.639 -0.404 23.303 1.00 70.38 85 TYR A N 1
ATOM 645 C CA . TYR A 1 85 ? -16.082 -0.366 23.546 1.00 70.38 85 TYR A CA 1
ATOM 646 C C . TYR A 1 85 ? -16.670 -1.697 24.026 1.00 70.38 85 TYR A C 1
ATOM 648 O O . TYR A 1 85 ? -17.660 -1.693 24.753 1.00 70.38 85 TYR A O 1
ATOM 656 N N . THR A 1 86 ? -16.039 -2.828 23.699 1.00 71.81 86 THR A N 1
ATOM 657 C CA . THR A 1 86 ? -16.395 -4.132 24.286 1.00 71.81 86 THR A CA 1
ATOM 658 C C . THR A 1 86 ? -16.061 -4.172 25.778 1.00 71.81 86 THR A C 1
ATOM 660 O O . THR A 1 86 ? -16.827 -4.713 26.568 1.00 71.81 86 THR A O 1
ATOM 663 N N . THR A 1 87 ? -14.929 -3.585 26.177 1.00 68.62 87 THR A N 1
ATOM 664 C CA . THR A 1 87 ? -14.461 -3.602 27.572 1.00 68.62 87 THR A CA 1
ATOM 665 C C . THR A 1 87 ? -15.120 -2.561 28.477 1.00 68.62 87 THR A C 1
ATOM 667 O O . THR A 1 87 ? -15.101 -2.740 29.690 1.00 68.62 87 THR A O 1
ATOM 670 N N . LEU A 1 88 ? -15.675 -1.476 27.920 1.00 59.53 88 LEU A N 1
ATOM 671 C CA . LEU A 1 88 ? -16.179 -0.334 28.696 1.00 59.53 88 LEU A CA 1
ATOM 672 C C . LEU A 1 88 ? -17.667 -0.400 29.079 1.00 59.53 88 LEU A C 1
ATOM 674 O O . LEU A 1 88 ? -18.130 0.511 29.747 1.00 59.53 88 LEU A O 1
ATOM 678 N N . GLU A 1 89 ? -18.439 -1.417 28.678 1.00 58.69 89 GLU A N 1
ATOM 679 C CA . GLU A 1 89 ? -19.912 -1.441 28.875 1.00 58.69 89 GLU A CA 1
ATOM 680 C C . GLU A 1 89 ? -20.639 -0.184 28.319 1.00 58.69 89 GLU A C 1
ATOM 682 O O . GLU A 1 89 ? -21.815 0.050 28.570 1.00 58.69 89 GLU A O 1
ATOM 687 N N . GLU A 1 90 ? -19.965 0.612 27.483 1.00 55.50 90 GLU A N 1
ATOM 688 C CA . GLU A 1 90 ? -20.460 1.846 26.860 1.00 55.50 90 GLU A CA 1
ATOM 689 C C . GLU A 1 90 ? -20.850 1.616 25.390 1.00 55.50 90 GLU A C 1
ATOM 691 O O . GLU A 1 90 ? -20.613 2.444 24.507 1.00 55.50 90 GLU A O 1
ATOM 696 N N . ALA A 1 91 ? -21.488 0.480 25.096 1.00 52.62 91 ALA A N 1
ATOM 697 C CA . ALA A 1 91 ? -21.969 0.160 23.748 1.00 52.62 91 ALA A CA 1
ATOM 698 C C . ALA A 1 91 ? -22.945 1.226 23.185 1.00 52.62 91 ALA A C 1
ATOM 700 O O . ALA A 1 91 ? -23.154 1.305 21.975 1.00 52.62 91 ALA A O 1
ATOM 701 N N . GLY A 1 92 ? -23.518 2.078 24.047 1.00 51.09 92 GLY A N 1
ATOM 702 C CA . GLY A 1 92 ? -24.419 3.172 23.673 1.00 51.09 92 GLY A CA 1
ATOM 703 C C . GLY A 1 92 ? 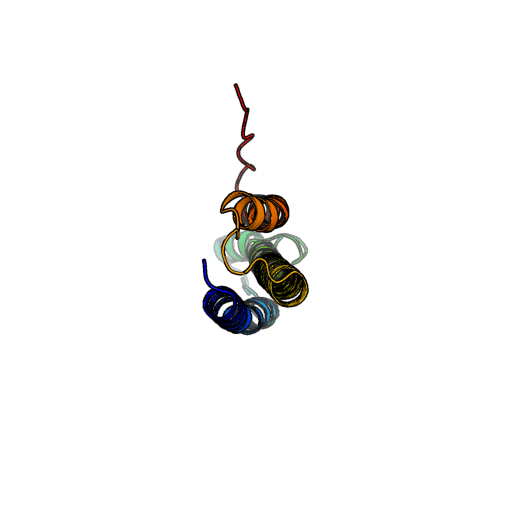-23.754 4.510 23.315 1.00 51.09 92 GLY A C 1
ATOM 704 O O . GLY A 1 92 ? -24.428 5.369 22.750 1.00 51.09 92 GLY A O 1
ATOM 705 N N . THR A 1 93 ? -22.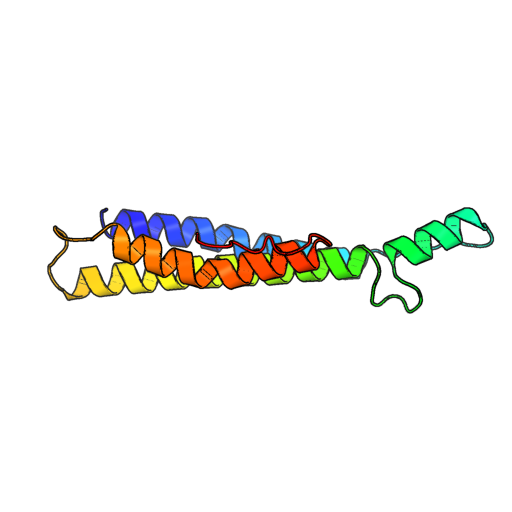464 4.713 23.607 1.00 57.66 93 THR A N 1
ATOM 706 C CA . THR A 1 93 ? -21.792 6.030 23.495 1.00 57.66 93 THR A CA 1
ATOM 707 C C . THR A 1 93 ? -20.587 6.032 22.566 1.00 57.66 93 THR A C 1
ATOM 709 O O . THR A 1 93 ? -19.721 6.895 22.680 1.00 57.66 93 THR A O 1
ATOM 712 N N . MET A 1 94 ? -20.552 5.122 21.590 1.00 60.50 94 MET A N 1
ATOM 713 C CA . MET A 1 94 ? -19.533 5.146 20.543 1.00 60.50 94 MET A CA 1
ATOM 714 C C . MET A 1 94 ? -19.577 6.483 19.784 1.00 60.50 94 MET A C 1
ATOM 716 O O . MET A 1 94 ? -20.462 6.705 18.948 1.00 60.50 94 MET A O 1
ATOM 720 N N . LYS A 1 95 ? -18.655 7.406 20.095 1.00 66.94 95 LYS A N 1
ATOM 721 C CA . LYS A 1 95 ? -18.631 8.731 19.468 1.00 66.94 95 LYS A CA 1
ATOM 722 C C . LYS A 1 95 ? -18.043 8.598 18.070 1.00 66.94 95 LYS A C 1
ATOM 724 O O . LYS A 1 95 ? -16.961 8.046 17.888 1.00 66.94 95 LYS A O 1
ATOM 729 N N . ALA A 1 96 ? -18.730 9.164 17.078 1.00 63.91 96 ALA A N 1
ATOM 730 C CA . ALA A 1 96 ? -18.233 9.241 15.703 1.00 63.91 96 ALA A CA 1
ATOM 731 C C . ALA A 1 96 ? -16.826 9.870 15.616 1.00 63.91 96 ALA A C 1
ATOM 733 O O . ALA A 1 96 ? -16.061 9.538 14.717 1.00 63.91 96 ALA A O 1
ATOM 734 N N . THR A 1 97 ? -16.466 10.708 16.593 1.00 70.56 97 THR A N 1
ATOM 735 C CA . THR A 1 97 ? -15.143 11.324 16.730 1.00 70.56 97 THR A CA 1
ATOM 736 C C . THR A 1 97 ? -14.017 10.316 16.932 1.00 70.56 97 THR A C 1
ATOM 738 O O . THR A 1 97 ? -12.924 10.553 16.442 1.00 70.56 97 THR A O 1
ATOM 741 N N . ASP A 1 98 ? -14.241 9.186 17.605 1.00 69.94 98 ASP A N 1
ATOM 742 C CA . ASP A 1 98 ? -13.152 8.228 17.842 1.00 69.94 98 ASP A CA 1
ATOM 743 C C . ASP A 1 98 ? -12.856 7.390 16.601 1.00 69.94 98 ASP A C 1
ATOM 745 O O . ASP A 1 98 ? -11.698 7.089 16.316 1.00 69.94 98 ASP A O 1
ATOM 749 N N . LEU A 1 99 ? -13.897 7.068 15.827 1.00 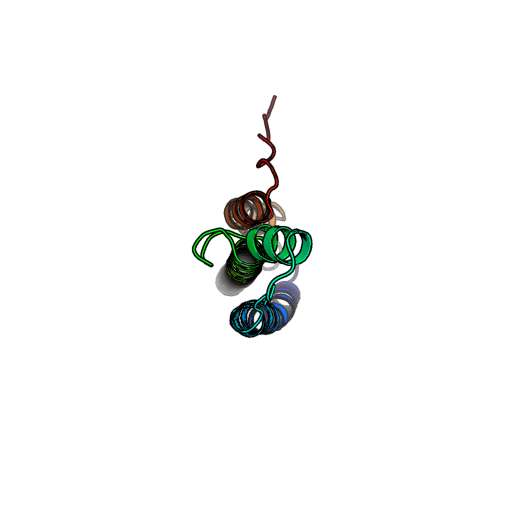68.19 99 LEU A N 1
ATOM 750 C CA . LEU A 1 99 ? -13.722 6.498 14.494 1.00 68.19 99 LEU A CA 1
ATOM 751 C C . LEU A 1 99 ? -13.006 7.496 13.584 1.00 68.19 99 LEU A C 1
ATOM 753 O O . LEU A 1 99 ? -12.077 7.120 12.881 1.00 68.19 99 LEU A O 1
ATOM 757 N N . GLN A 1 100 ? -13.398 8.770 13.636 1.00 71.38 100 GLN A N 1
ATOM 758 C CA . GLN A 1 100 ? -12.743 9.826 12.873 1.00 71.38 100 GLN A CA 1
ATOM 759 C C . GLN A 1 100 ? -11.264 9.978 13.258 1.00 71.38 100 GLN A C 1
ATOM 761 O O . GLN A 1 100 ? -10.430 10.096 12.370 1.00 71.38 100 GLN A O 1
ATOM 766 N N . ASN A 1 101 ? -10.917 9.881 14.543 1.00 74.75 101 ASN A N 1
ATOM 767 C CA . ASN A 1 101 ? -9.528 9.908 15.011 1.00 74.75 101 ASN A CA 1
ATOM 768 C C . ASN A 1 101 ? -8.731 8.677 14.542 1.00 74.75 101 ASN A C 1
ATOM 770 O O . ASN A 1 101 ? -7.580 8.809 14.137 1.00 74.75 101 ASN A O 1
ATOM 774 N N . ALA A 1 102 ? -9.338 7.484 14.562 1.00 70.12 102 ALA A N 1
ATOM 775 C CA . ALA A 1 102 ? -8.714 6.265 14.039 1.00 70.12 102 ALA A CA 1
ATOM 776 C C . ALA A 1 102 ? -8.515 6.315 12.512 1.00 70.12 102 ALA A C 1
ATOM 778 O O . ALA A 1 102 ? -7.584 5.714 11.984 1.00 70.12 102 ALA A O 1
ATOM 779 N N . MET A 1 103 ? -9.372 7.047 11.796 1.00 71.94 103 MET A N 1
ATOM 780 C CA . MET A 1 103 ? -9.196 7.322 10.369 1.00 71.94 103 MET A CA 1
ATOM 781 C C . MET A 1 103 ? -8.139 8.408 10.125 1.00 71.94 103 MET A C 1
ATOM 783 O O . MET A 1 103 ? -7.341 8.266 9.206 1.00 71.94 103 MET A O 1
ATOM 787 N N . GLN A 1 104 ? -8.049 9.434 10.976 1.00 79.88 104 GLN A N 1
ATOM 788 C CA . GLN A 1 104 ? -7.016 10.472 10.863 1.00 79.88 104 GLN A CA 1
ATOM 789 C C . GLN A 1 104 ? -5.595 9.913 10.962 1.00 79.88 104 GLN A C 1
ATOM 791 O O . GLN A 1 104 ? -4.700 10.398 10.277 1.00 79.88 104 GLN A O 1
ATOM 796 N N . SER A 1 105 ? -5.363 8.868 11.764 1.00 70.00 105 SER A N 1
ATOM 797 C CA . SER A 1 105 ? -4.041 8.228 11.812 1.00 70.00 105 SER A CA 1
ATOM 798 C C . SER A 1 105 ? -3.638 7.546 10.502 1.00 70.00 105 SER A C 1
ATOM 800 O O . SER A 1 105 ? -2.457 7.300 10.312 1.00 70.00 105 SER A O 1
ATOM 802 N N . THR A 1 106 ? -4.586 7.276 9.599 1.00 76.69 106 THR A N 1
ATOM 803 C CA . THR A 1 106 ? -4.309 6.695 8.271 1.00 76.69 106 THR A CA 1
ATOM 804 C C . THR A 1 106 ? -4.102 7.761 7.192 1.00 76.69 106 THR A C 1
ATOM 806 O O . THR A 1 106 ? -3.617 7.455 6.103 1.00 76.69 106 THR A O 1
ATOM 809 N N . ASP A 1 107 ? -4.410 9.033 7.485 1.00 80.12 107 ASP A N 1
ATOM 810 C CA . ASP A 1 107 ? -4.237 10.139 6.536 1.00 80.12 107 ASP A CA 1
ATOM 811 C C . ASP A 1 107 ? -2.769 10.300 6.118 1.00 80.12 107 ASP A C 1
ATOM 813 O O . ASP A 1 107 ? -2.491 10.646 4.968 1.00 80.12 107 ASP A O 1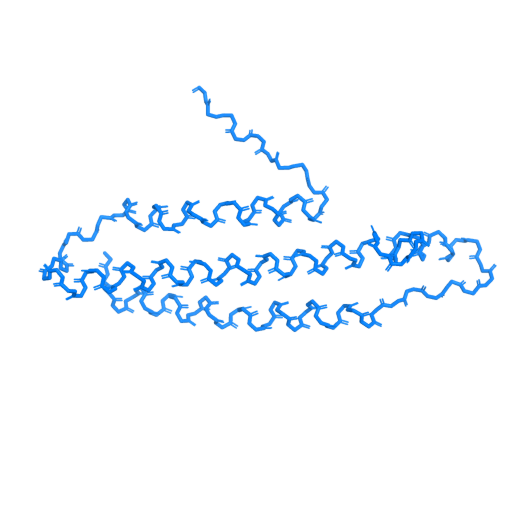
ATOM 817 N N . SER A 1 108 ? -1.814 10.015 7.013 1.00 79.88 108 SER A N 1
ATOM 818 C CA . SER A 1 108 ? -0.384 10.049 6.682 1.00 79.88 108 SER A CA 1
ATOM 819 C C . SER A 1 108 ? 0.004 8.991 5.654 1.00 79.88 108 SER A C 1
ATOM 821 O O . SER A 1 108 ? 0.779 9.295 4.744 1.00 79.88 108 SER A O 1
ATOM 823 N N . ASP A 1 109 ? -0.555 7.783 5.743 1.00 79.81 109 ASP A N 1
ATOM 824 C CA . ASP A 1 109 ? -0.263 6.707 4.790 1.00 79.81 109 ASP A CA 1
ATOM 825 C C . ASP A 1 109 ? -0.873 7.025 3.425 1.00 79.81 109 ASP A C 1
ATOM 827 O O . ASP A 1 109 ? -0.202 6.916 2.401 1.00 79.81 109 ASP A O 1
ATOM 831 N N . PHE A 1 110 ? -2.111 7.530 3.390 1.00 78.75 110 PHE A N 1
ATOM 832 C CA . PHE A 1 110 ? -2.741 7.956 2.136 1.00 78.75 110 PHE A CA 1
ATOM 833 C C . PHE A 1 110 ? -2.061 9.183 1.516 1.00 78.75 110 PHE A C 1
ATOM 835 O O . PHE A 1 110 ? -1.981 9.291 0.289 1.00 78.75 110 PHE A O 1
ATOM 842 N N . THR A 1 111 ? -1.525 10.089 2.336 1.00 83.31 111 THR A N 1
ATOM 843 C CA . THR A 1 111 ? -0.726 11.229 1.864 1.00 83.31 111 THR A CA 1
ATOM 844 C C . THR A 1 111 ? 0.602 10.764 1.267 1.00 83.31 111 THR A C 1
ATOM 846 O O . THR A 1 111 ? 1.006 11.254 0.207 1.00 83.31 111 THR A O 1
ATOM 849 N N . THR A 1 112 ? 1.261 9.793 1.905 1.00 82.12 112 THR A N 1
ATOM 850 C CA . THR A 1 112 ? 2.480 9.158 1.380 1.00 82.12 112 THR A CA 1
ATOM 851 C C . THR A 1 112 ? 2.182 8.461 0.055 1.00 82.12 112 THR A C 1
ATOM 853 O O . THR A 1 112 ? 2.802 8.797 -0.949 1.00 82.12 112 THR A O 1
ATOM 856 N N . MET A 1 113 ? 1.115 7.658 -0.006 1.00 83.06 113 MET A N 1
ATOM 857 C CA . MET A 1 113 ? 0.651 7.004 -1.233 1.00 83.06 113 MET A CA 1
ATOM 858 C C . MET A 1 113 ? 0.392 8.010 -2.370 1.00 83.06 113 MET A C 1
ATOM 860 O O . MET A 1 113 ? 0.757 7.768 -3.520 1.00 83.06 113 MET A O 1
ATOM 864 N N . MET A 1 114 ? -0.238 9.153 -2.074 1.00 79.25 114 MET A N 1
ATOM 865 C CA . MET A 1 114 ? -0.494 10.204 -3.068 1.00 79.25 114 MET A CA 1
ATOM 866 C C . MET A 1 114 ? 0.801 10.852 -3.575 1.00 79.25 114 MET A C 1
ATOM 868 O O . MET A 1 114 ? 0.895 11.194 -4.757 1.00 79.25 114 MET A O 1
ATOM 872 N 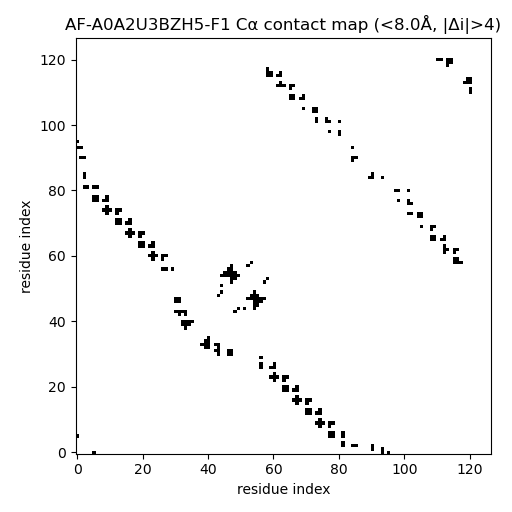N . THR A 1 115 ? 1.792 10.996 -2.697 1.00 83.06 115 THR A N 1
ATOM 873 C CA . THR A 1 115 ? 3.126 11.502 -3.043 1.00 83.06 115 THR A CA 1
ATOM 874 C C . THR A 1 115 ? 3.871 10.503 -3.927 1.00 83.06 115 THR A C 1
ATOM 876 O O . THR A 1 115 ? 4.397 10.868 -4.981 1.00 83.06 115 THR A O 1
ATOM 879 N N . ASP A 1 116 ? 3.835 9.225 -3.559 1.00 80.81 116 ASP A N 1
ATOM 880 C CA . ASP A 1 116 ? 4.526 8.144 -4.261 1.00 80.81 116 ASP A CA 1
ATOM 881 C C . ASP A 1 116 ? 3.893 7.816 -5.619 1.00 80.81 116 ASP A C 1
ATOM 883 O O . ASP A 1 116 ? 4.590 7.398 -6.546 1.00 80.81 116 ASP A O 1
ATOM 887 N N . ALA A 1 117 ? 2.607 8.130 -5.805 1.00 73.81 117 ALA A N 1
ATOM 888 C CA . ALA A 1 117 ? 1.930 8.105 -7.103 1.00 73.81 117 ALA A CA 1
ATOM 889 C C . ALA A 1 117 ? 2.377 9.231 -8.064 1.00 73.81 117 ALA A C 1
ATOM 891 O O . ALA A 1 117 ? 1.854 9.335 -9.177 1.00 73.81 117 ALA A O 1
ATOM 892 N N . GLY A 1 118 ? 3.315 10.093 -7.652 1.00 67.62 118 GLY A N 1
ATOM 893 C CA . GLY A 1 118 ? 3.772 11.249 -8.426 1.00 67.62 118 GLY A CA 1
ATOM 894 C C . GLY A 1 118 ? 2.868 12.479 -8.295 1.00 67.62 118 GLY A C 1
ATOM 895 O O . GLY A 1 118 ? 3.010 13.429 -9.069 1.00 67.62 118 GLY A O 1
ATOM 896 N N . GLY A 1 119 ? 1.937 12.476 -7.336 1.00 62.94 119 GLY A N 1
ATOM 897 C CA . GLY A 1 119 ? 1.163 13.651 -6.947 1.00 62.94 119 GLY A CA 1
ATOM 898 C C . GLY A 1 119 ? 1.950 14.548 -5.990 1.00 62.94 119 GLY A C 1
ATOM 899 O O . GLY A 1 119 ? 2.818 14.100 -5.251 1.00 62.94 119 GLY A O 1
ATOM 900 N N . THR A 1 120 ? 1.655 15.847 -5.972 1.00 54.31 120 THR A N 1
ATOM 901 C CA . THR A 1 120 ? 2.067 16.699 -4.847 1.00 54.31 120 THR A CA 1
ATOM 902 C C . THR A 1 120 ? 1.073 16.458 -3.716 1.00 54.31 120 THR A C 1
ATOM 904 O O . THR A 1 120 ? -0.126 16.626 -3.949 1.00 54.31 120 THR A O 1
ATOM 907 N N . ALA A 1 121 ? 1.537 16.068 -2.520 1.00 51.75 121 ALA A N 1
ATOM 908 C CA . ALA A 1 121 ? 0.688 16.043 -1.330 1.00 51.75 121 ALA A CA 1
ATOM 909 C C . ALA A 1 121 ? -0.006 17.403 -1.218 1.00 51.75 121 ALA A C 1
ATOM 911 O O . ALA A 1 121 ? 0.657 18.439 -1.099 1.00 51.75 121 ALA A O 1
ATOM 912 N N . GLY A 1 122 ? -1.332 17.415 -1.347 1.00 47.94 122 GLY A N 1
ATOM 913 C CA . GLY A 1 122 ? -2.101 18.634 -1.174 1.00 47.94 122 GLY A CA 1
ATOM 914 C C . GLY A 1 122 ? -1.814 19.150 0.225 1.00 47.94 122 GLY A C 1
ATOM 915 O O . GLY A 1 122 ? -2.179 18.501 1.200 1.00 47.94 122 GLY A O 1
ATOM 916 N N . SER A 1 123 ? -1.129 20.290 0.324 1.00 44.91 123 SER A N 1
ATOM 917 C CA . SER A 1 123 ? -1.051 21.044 1.567 1.00 44.91 123 SER A CA 1
ATOM 918 C C . SER A 1 123 ? -2.488 21.375 1.952 1.00 44.91 123 SER A C 1
ATOM 920 O O . SER A 1 123 ? -3.095 22.295 1.400 1.00 44.91 123 SER A O 1
ATOM 922 N N . GLY A 1 124 ? -3.061 20.557 2.834 1.00 43.31 124 GLY A N 1
ATOM 923 C CA . GLY A 1 124 ? -4.297 20.837 3.542 1.00 43.31 124 GLY A CA 1
ATOM 924 C C . GLY A 1 124 ? -4.032 22.001 4.481 1.00 43.31 124 GLY A C 1
ATOM 925 O O . GLY A 1 124 ? -3.884 21.820 5.685 1.00 43.31 124 GLY A O 1
ATOM 926 N N . GLY A 1 125 ? -3.898 23.195 3.902 1.00 39.78 125 GLY A N 1
ATOM 927 C CA . GLY A 1 125 ? -3.901 24.451 4.620 1.00 39.78 125 GLY A CA 1
ATOM 928 C C . GLY A 1 125 ? -5.263 24.593 5.272 1.00 39.78 125 GLY A C 1
ATOM 929 O O . GLY A 1 125 ? -6.229 24.993 4.626 1.00 39.78 125 GLY A O 1
ATOM 930 N N . ASN A 1 126 ? -5.336 24.220 6.545 1.00 44.84 126 ASN A N 1
ATOM 931 C CA . ASN A 1 126 ? -6.406 24.676 7.403 1.00 44.84 126 ASN A CA 1
ATOM 932 C C . ASN A 1 126 ? -6.253 26.200 7.521 1.00 44.84 126 ASN A C 1
ATOM 934 O O . ASN A 1 126 ? -5.175 26.692 7.860 1.00 44.84 126 ASN A O 1
ATOM 938 N N . SER A 1 127 ? -7.321 26.896 7.140 1.00 39.47 127 SER A N 1
ATOM 939 C CA . SER A 1 127 ? -7.541 28.345 7.235 1.00 39.47 127 SER A CA 1
ATOM 940 C C . SER A 1 127 ? -7.143 28.959 8.571 1.00 39.47 127 SER A C 1
ATOM 942 O O . SER A 1 127 ? -7.375 28.281 9.599 1.00 39.47 127 SER A O 1
#

Mean predicted aligned error: 8.94 Å

Secondary structure (DSSP, 8-state):
--HHHHHHHHHHHHHHHHHHHHHHHHHHT-----TT-HHHHHHHHHHH-TTSSSSHHHHHHHHHHHHHHHHHHHHHHHHHHHHHHHHSS-TT---HHHHHHHHHTTHHHHHHHHHHTT---------

pLDDT: mean 81.25, std 14.04, range [39.47, 97.44]

Radius of gyration: 19.89 Å; Cα contacts (8 Å, |Δi|>4): 146; chains: 1; bounding box: 44×38×60 Å